Protein AF-A0A2A4PYX4-F1 (afdb_monomer_lite)

Foldseek 3Di:
DDPDLQLAAQVPRHRDPDPQQFAAALVRHTDSHHGCQQHHNNRGPDDD

pLDDT: mean 74.6, std 10.49, range [45.56, 86.5]

Structure (mmCIF, N/CA/C/O backbone):
data_AF-A0A2A4PYX4-F1
#
_entry.id   AF-A0A2A4PYX4-F1
#
loop_
_atom_site.group_PDB
_atom_site.id
_atom_site.type_symbol
_atom_site.label_atom_id
_atom_site.label_alt_id
_atom_site.label_comp_id
_atom_site.label_asym_id
_atom_site.label_entity_id
_atom_site.label_seq_id
_atom_site.pdbx_PDB_ins_code
_atom_site.Cartn_x
_atom_site.Cartn_y
_atom_site.Cartn_z
_atom_site.occupancy
_atom_site.B_iso_or_equiv
_atom_site.auth_seq_id
_atom_site.auth_comp_id
_atom_site.auth_asym_id
_atom_site.auth_atom_id
_atom_site.pdbx_PDB_model_num
ATOM 1 N N . MET A 1 1 ? 20.944 12.572 7.089 1.00 58.00 1 MET A N 1
ATOM 2 C CA . MET A 1 1 ? 19.687 13.310 7.315 1.00 58.00 1 MET A CA 1
ATOM 3 C C . MET A 1 1 ? 18.779 13.022 6.129 1.00 58.00 1 MET A C 1
ATOM 5 O O . MET A 1 1 ? 19.023 13.573 5.068 1.00 58.00 1 MET A O 1
ATOM 9 N N . VAL A 1 2 ? 17.798 12.131 6.261 1.00 45.56 2 VAL A N 1
ATOM 10 C CA . VAL A 1 2 ? 16.566 12.237 5.468 1.00 45.56 2 VAL A CA 1
ATOM 11 C C . VAL A 1 2 ? 15.426 11.684 6.317 1.00 45.56 2 VAL A C 1
ATOM 13 O O . VAL A 1 2 ? 15.257 10.485 6.489 1.00 45.56 2 VAL A O 1
ATOM 16 N N . ALA A 1 3 ? 14.708 12.606 6.951 1.00 54.75 3 ALA A N 1
ATOM 17 C CA . ALA A 1 3 ? 13.380 12.360 7.475 1.00 54.75 3 ALA A CA 1
ATOM 18 C C . ALA A 1 3 ? 12.426 12.594 6.301 1.00 54.75 3 ALA A C 1
ATOM 20 O O . ALA A 1 3 ? 12.070 13.728 5.997 1.00 54.75 3 ALA A O 1
ATOM 21 N N . SER A 1 4 ? 12.107 11.546 5.554 1.00 49.56 4 SER A N 1
ATOM 22 C CA . SER A 1 4 ? 11.058 11.564 4.530 1.00 49.56 4 SER A CA 1
ATOM 23 C C . SER A 1 4 ? 10.567 10.134 4.378 1.00 49.56 4 SER A C 1
ATOM 25 O O . SER A 1 4 ? 10.915 9.444 3.426 1.00 49.56 4 SER A O 1
ATOM 27 N N . GLN A 1 5 ? 9.832 9.662 5.385 1.00 55.34 5 GLN A N 1
ATOM 28 C CA . GLN A 1 5 ? 9.233 8.329 5.403 1.00 55.34 5 GLN A CA 1
ATOM 29 C C . GLN A 1 5 ? 7.999 8.317 4.494 1.00 55.34 5 GLN A C 1
ATOM 31 O O . GLN A 1 5 ? 6.869 8.154 4.938 1.00 55.34 5 GLN A O 1
ATOM 36 N N . SER A 1 6 ? 8.221 8.582 3.208 1.00 64.50 6 SER A N 1
ATOM 37 C CA . SER A 1 6 ? 7.277 8.215 2.165 1.00 64.50 6 SER A CA 1
ATOM 38 C C . SER A 1 6 ? 7.327 6.690 2.094 1.00 64.50 6 SER A C 1
ATOM 40 O O . SER A 1 6 ? 8.403 6.161 1.810 1.00 64.50 6 SER A O 1
ATOM 42 N N . PRO A 1 7 ? 6.237 5.975 2.389 1.00 73.06 7 PRO A N 1
ATOM 43 C CA . PRO A 1 7 ? 6.245 4.525 2.326 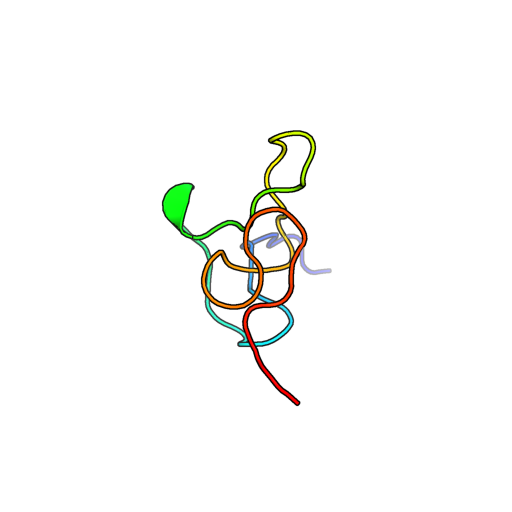1.00 73.06 7 PRO A CA 1
ATOM 44 C C . PRO A 1 7 ? 6.468 4.135 0.869 1.00 73.06 7 PRO A C 1
ATOM 46 O O . PRO A 1 7 ? 5.676 4.474 -0.009 1.00 73.06 7 PRO A O 1
ATOM 49 N N . VAL A 1 8 ? 7.608 3.519 0.584 1.00 82.19 8 VAL A N 1
ATOM 50 C CA . VAL A 1 8 ? 7.972 3.076 -0.760 1.00 82.19 8 VAL A CA 1
ATOM 51 C C . VAL A 1 8 ? 8.208 1.579 -0.720 1.00 82.19 8 VAL A C 1
ATOM 53 O O . VAL A 1 8 ? 8.907 1.071 0.155 1.00 82.19 8 VAL A O 1
ATOM 56 N N . CYS A 1 9 ? 7.624 0.878 -1.684 1.00 84.19 9 CYS A N 1
ATOM 57 C CA . CYS A 1 9 ? 7.792 -0.557 -1.854 1.00 84.19 9 CYS A CA 1
ATOM 58 C C . CYS A 1 9 ? 9.277 -0.894 -2.060 1.00 84.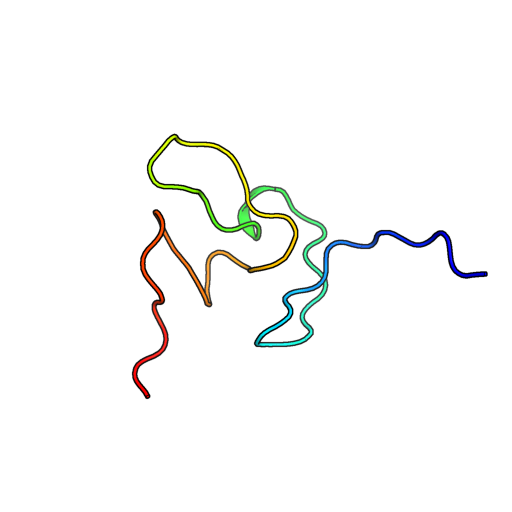19 9 CYS A C 1
ATOM 60 O O . CYS A 1 9 ? 9.860 -0.475 -3.054 1.00 84.19 9 CYS A O 1
ATOM 62 N N . GLN A 1 10 ? 9.893 -1.684 -1.180 1.00 80.25 10 GLN A N 1
ATOM 63 C CA . GLN A 1 10 ? 11.301 -2.089 -1.302 1.00 80.25 10 GLN A CA 1
ATOM 64 C C . GLN A 1 10 ? 11.557 -3.013 -2.504 1.00 80.25 10 GLN A C 1
ATOM 66 O O . GLN A 1 10 ? 12.670 -3.067 -3.015 1.00 80.25 10 GLN A O 1
ATOM 71 N N . SER A 1 11 ? 10.529 -3.713 -2.990 1.00 80.31 11 SER A N 1
ATOM 72 C CA . SER A 1 11 ? 10.646 -4.634 -4.132 1.00 80.31 11 SER A CA 1
ATOM 73 C C . SER A 1 11 ? 10.478 -3.933 -5.488 1.00 80.31 11 SER A C 1
ATOM 75 O O . SER A 1 11 ? 11.112 -4.295 -6.473 1.00 80.31 11 SER A O 1
ATOM 77 N N . CYS A 1 12 ? 9.645 -2.895 -5.533 1.00 84.94 12 CYS A N 1
ATOM 78 C CA . CYS A 1 12 ? 9.179 -2.268 -6.766 1.00 84.94 12 CYS A CA 1
ATOM 79 C C . CYS A 1 12 ? 9.429 -0.754 -6.831 1.00 84.94 12 CYS A C 1
ATOM 81 O O . CYS A 1 12 ? 9.078 -0.111 -7.818 1.00 84.94 12 CYS A O 1
ATOM 83 N N . ALA A 1 13 ? 10.011 -0.177 -5.775 1.00 80.19 13 ALA A N 1
ATOM 84 C CA . ALA A 1 13 ? 10.269 1.251 -5.578 1.00 80.19 13 ALA A CA 1
ATOM 85 C C . ALA A 1 13 ? 9.043 2.164 -5.787 1.00 80.19 13 ALA A C 1
ATOM 87 O O . ALA A 1 13 ? 9.185 3.380 -5.922 1.00 80.19 13 ALA A O 1
ATOM 88 N N . MET A 1 14 ? 7.829 1.599 -5.806 1.00 81.38 14 MET A N 1
ATOM 89 C CA . MET A 1 14 ? 6.609 2.372 -5.998 1.00 81.38 14 MET A CA 1
ATOM 90 C C . MET A 1 14 ? 6.247 3.148 -4.726 1.00 81.38 14 MET A C 1
ATOM 92 O O . MET A 1 14 ? 6.247 2.564 -3.637 1.00 81.38 14 MET A O 1
ATOM 96 N N . PRO A 1 15 ? 5.897 4.442 -4.844 1.00 81.44 15 PRO A N 1
ATOM 97 C CA . PRO A 1 15 ? 5.448 5.245 -3.718 1.00 81.44 15 PRO A CA 1
ATOM 98 C C . PRO A 1 15 ? 4.034 4.846 -3.284 1.00 81.44 15 PRO A C 1
ATOM 100 O O . PRO A 1 15 ? 3.042 5.145 -3.951 1.00 81.44 15 PRO A O 1
ATOM 103 N N . MET A 1 16 ? 3.937 4.213 -2.120 1.00 81.25 16 MET A N 1
ATOM 104 C CA . MET A 1 16 ? 2.687 3.835 -1.47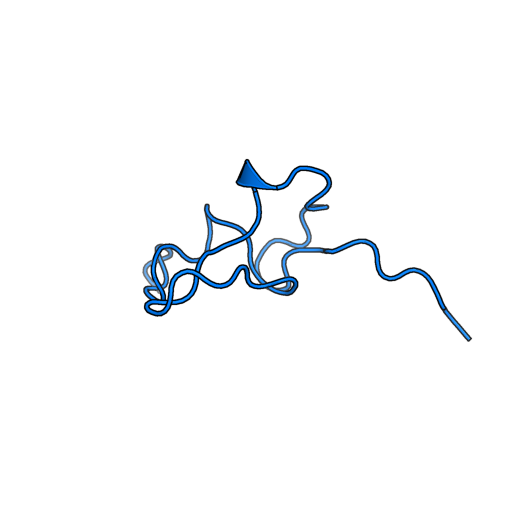2 1.00 81.25 16 MET A CA 1
ATOM 105 C C . MET A 1 16 ? 2.138 5.052 -0.727 1.00 81.25 16 MET A C 1
ATOM 107 O O . MET A 1 16 ? 2.479 5.337 0.412 1.00 81.25 16 MET A O 1
ATOM 111 N N . THR A 1 17 ? 1.294 5.826 -1.399 1.00 78.75 17 THR A N 1
ATOM 112 C CA . THR A 1 17 ? 0.655 7.022 -0.812 1.00 78.75 17 THR A CA 1
ATOM 113 C C . THR A 1 17 ? -0.765 6.761 -0.320 1.00 78.75 17 THR A C 1
ATOM 115 O O . THR A 1 17 ? -1.354 7.615 0.340 1.00 78.75 17 THR A O 1
ATOM 118 N N . LYS A 1 18 ? -1.335 5.593 -0.635 1.00 79.06 18 LYS A N 1
ATOM 119 C CA . LYS A 1 18 ? -2.716 5.227 -0.303 1.00 79.06 18 LYS A CA 1
ATOM 120 C C . LYS A 1 18 ? -2.737 3.987 0.583 1.00 79.06 18 LYS A C 1
ATOM 122 O O . LYS A 1 18 ? -2.037 3.038 0.252 1.00 79.06 18 LYS A O 1
ATOM 127 N N . PRO A 1 19 ? -3.605 3.925 1.608 1.00 74.75 19 PRO A N 1
ATOM 128 C CA . PRO A 1 19 ? -3.715 2.775 2.514 1.00 74.75 19 PRO A CA 1
ATOM 129 C C . PRO A 1 19 ? -4.057 1.448 1.807 1.00 74.75 19 PRO A C 1
ATOM 131 O O . PRO A 1 19 ? -3.750 0.387 2.329 1.00 74.75 19 PRO A O 1
ATOM 134 N N . GLY A 1 20 ? -4.668 1.483 0.615 1.00 77.12 20 GLY A N 1
ATOM 135 C CA . GLY A 1 20 ? -4.951 0.278 -0.184 1.00 77.12 20 GLY A CA 1
ATOM 136 C C . GLY A 1 20 ? -3.744 -0.293 -0.937 1.00 77.12 20 GLY A C 1
ATOM 137 O O . GLY A 1 20 ? -3.824 -1.394 -1.471 1.00 77.12 20 GLY A O 1
ATOM 138 N N . GLU A 1 21 ? -2.637 0.448 -0.982 1.00 81.69 21 GLU A N 1
ATOM 139 C CA . GLU A 1 21 ? -1.391 0.014 -1.615 1.00 81.69 21 GLU A CA 1
ATOM 140 C C . GLU A 1 21 ? -0.467 -0.685 -0.622 1.00 81.69 21 GLU A C 1
ATOM 142 O O . GLU A 1 21 ? 0.459 -1.344 -1.061 1.00 81.69 21 GLU A O 1
ATOM 147 N N . PHE A 1 22 ? -0.705 -0.591 0.688 1.00 83.94 22 PHE A N 1
ATOM 148 C CA . PHE A 1 22 ? 0.137 -1.219 1.707 1.00 83.94 22 PHE A CA 1
ATOM 149 C C . PHE A 1 22 ? -0.240 -2.681 1.885 1.00 83.94 22 PHE A C 1
ATOM 151 O O . PHE A 1 22 ? -1.405 -3.005 2.135 1.00 83.94 22 PHE A O 1
ATOM 158 N N . SER A 1 23 ? 0.749 -3.567 1.791 1.00 81.88 23 SER A N 1
ATOM 159 C CA . SER A 1 23 ? 0.526 -4.985 2.064 1.00 81.88 23 SER A CA 1
ATOM 160 C C . SER A 1 23 ? 0.018 -5.187 3.487 1.00 81.88 23 SER A C 1
ATOM 162 O O . SER A 1 23 ? 0.244 -4.369 4.373 1.00 81.88 23 SER A O 1
ATOM 164 N N . THR A 1 24 ? -0.722 -6.265 3.708 1.00 84.75 24 THR A N 1
ATOM 165 C CA . THR A 1 24 ? -1.268 -6.599 5.025 1.00 84.75 24 THR A CA 1
ATOM 166 C C . THR A 1 24 ? -0.576 -7.849 5.546 1.00 84.75 24 THR A C 1
ATOM 168 O O . THR A 1 24 ? -0.445 -8.830 4.814 1.00 84.75 24 THR A O 1
ATOM 171 N N . TYR A 1 25 ? -0.147 -7.829 6.802 1.00 76.00 25 TYR A N 1
ATOM 172 C CA . TYR A 1 25 ? 0.298 -9.001 7.541 1.00 76.00 25 TYR A CA 1
ATOM 173 C C . TYR A 1 25 ? -0.864 -9.981 7.716 1.00 76.00 25 TYR A C 1
ATOM 175 O O . TYR A 1 25 ? -2.032 -9.587 7.687 1.00 76.00 25 TYR A O 1
ATOM 183 N N . SER A 1 26 ? -0.551 -11.251 7.974 1.00 75.69 26 SER A N 1
ATOM 184 C CA . SER A 1 26 ? -1.565 -12.247 8.356 1.00 75.69 26 SER A CA 1
ATOM 185 C C . SER A 1 26 ? -2.375 -11.841 9.600 1.00 75.69 26 SER A C 1
ATOM 187 O O . SER A 1 26 ? -3.516 -12.267 9.745 1.00 75.69 26 SER A O 1
ATOM 189 N N . ASP A 1 27 ? -1.825 -10.972 10.454 1.00 75.62 27 ASP A N 1
ATOM 190 C CA . ASP A 1 27 ? -2.501 -10.408 11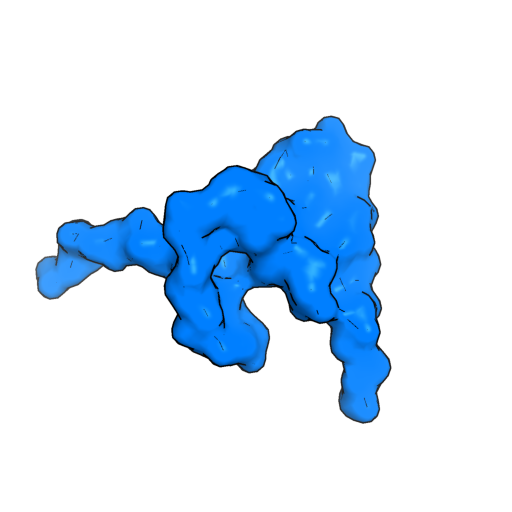.632 1.00 75.62 27 ASP A CA 1
ATOM 191 C C . ASP A 1 27 ? -3.471 -9.249 11.295 1.00 75.62 27 ASP A C 1
ATOM 193 O O . ASP A 1 27 ? -4.251 -8.809 12.131 1.00 75.62 27 ASP A O 1
ATOM 197 N N . GLY A 1 28 ? -3.454 -8.742 10.055 1.00 73.19 28 GLY A N 1
ATOM 198 C CA . GLY A 1 28 ? -4.282 -7.610 9.616 1.00 73.19 28 GLY A CA 1
ATOM 199 C C . GLY A 1 28 ? -3.603 -6.236 9.711 1.00 73.19 28 GLY A C 1
ATOM 200 O O . GLY A 1 28 ? -4.172 -5.244 9.256 1.00 73.19 28 GLY A O 1
ATOM 201 N N . SER A 1 29 ? -2.377 -6.167 10.234 1.00 79.38 29 SER A N 1
ATOM 202 C CA . SER A 1 29 ? -1.553 -4.946 10.258 1.00 79.38 29 SER A CA 1
ATOM 203 C C . SER A 1 29 ? -0.993 -4.603 8.869 1.00 79.38 29 SER A C 1
ATOM 205 O O . SER A 1 29 ? -0.670 -5.510 8.114 1.00 79.38 29 SER A O 1
ATOM 207 N N . GLN A 1 30 ? -0.847 -3.324 8.505 1.00 77.69 30 GLN A N 1
ATOM 208 C CA . GLN A 1 30 ? -0.232 -2.924 7.224 1.00 77.69 30 GLN A CA 1
ATOM 209 C C . GLN A 1 30 ? 1.304 -2.878 7.304 1.00 77.69 30 GLN A C 1
ATOM 211 O O . GLN A 1 30 ? 1.857 -2.457 8.314 1.00 77.69 30 GLN A O 1
ATOM 216 N N . HIS A 1 31 ? 1.975 -3.282 6.228 1.00 74.38 31 HIS A N 1
ATOM 217 C CA . HIS A 1 31 ? 3.423 -3.202 6.027 1.00 74.38 31 HIS A CA 1
ATOM 218 C C . HIS A 1 31 ? 3.760 -1.899 5.295 1.00 74.38 31 HIS A C 1
ATOM 220 O O . HIS A 1 31 ? 3.260 -1.670 4.193 1.00 74.38 31 HIS A O 1
ATOM 226 N N . ASP A 1 32 ? 4.636 -1.068 5.860 1.00 75.56 32 ASP A N 1
ATOM 227 C CA . ASP A 1 32 ? 5.111 0.178 5.236 1.0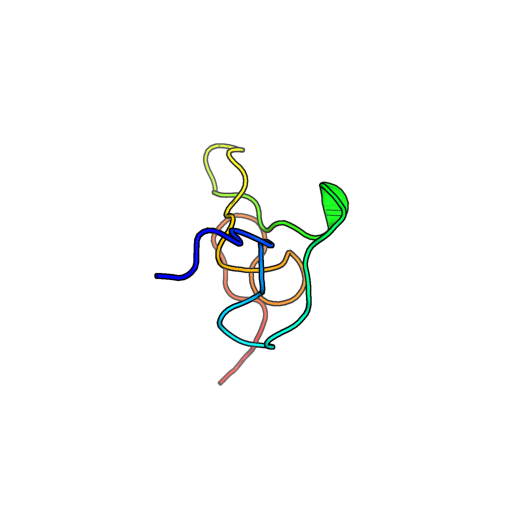0 75.56 32 ASP A CA 1
ATOM 228 C C . ASP A 1 32 ? 6.262 -0.020 4.236 1.00 75.56 32 ASP A C 1
ATOM 230 O O . ASP A 1 32 ? 6.638 0.909 3.520 1.00 75.56 32 ASP A O 1
ATOM 234 N N . GLU A 1 33 ? 6.762 -1.250 4.133 1.00 78.50 33 GLU A N 1
ATOM 235 C CA . GLU A 1 33 ? 7.921 -1.611 3.314 1.00 78.50 33 GLU A CA 1
ATOM 236 C C . GLU A 1 33 ? 7.538 -2.295 1.994 1.00 78.50 33 GLU A C 1
ATOM 238 O O . GLU A 1 33 ? 8.317 -2.283 1.041 1.00 78.50 33 GLU A O 1
ATOM 243 N N . TYR A 1 34 ? 6.340 -2.881 1.903 1.00 82.31 34 TYR A N 1
ATOM 244 C CA . TYR A 1 34 ? 5.910 -3.678 0.750 1.00 82.31 34 TYR A CA 1
ATOM 245 C C . TYR A 1 34 ? 4.472 -3.360 0.356 1.00 82.31 34 TYR A C 1
ATOM 247 O O . TYR A 1 34 ? 3.599 -3.226 1.218 1.00 82.31 34 TYR A O 1
ATOM 255 N N . CYS A 1 35 ? 4.212 -3.286 -0.951 1.00 86.50 35 CYS A N 1
ATOM 256 C CA . CYS A 1 35 ? 2.879 -2.988 -1.461 1.00 86.50 35 CYS A CA 1
ATOM 257 C C . CYS A 1 35 ? 1.999 -4.238 -1.596 1.00 86.50 35 CYS A C 1
ATOM 259 O O . CYS A 1 35 ? 2.520 -5.346 -1.716 1.00 86.50 35 CYS A O 1
ATOM 261 N N . THR A 1 36 ? 0.671 -4.064 -1.646 1.00 84.00 36 THR A N 1
ATOM 262 C CA . THR A 1 36 ? -0.310 -5.157 -1.825 1.00 84.00 36 THR A CA 1
ATOM 263 C C . THR A 1 36 ? -0.107 -5.958 -3.109 1.00 84.00 36 THR A C 1
ATOM 265 O O . THR A 1 36 ? -0.555 -7.100 -3.191 1.00 84.00 36 THR A O 1
ATOM 268 N N . TYR A 1 37 ? 0.554 -5.365 -4.108 1.00 80.94 37 TYR A N 1
ATOM 269 C CA . TYR A 1 37 ? 0.872 -6.008 -5.382 1.00 80.94 37 TYR A CA 1
ATOM 270 C C . TYR A 1 37 ? 2.077 -6.948 -5.293 1.00 80.94 37 TYR A C 1
ATOM 272 O O . TYR A 1 37 ? 2.128 -7.926 -6.036 1.00 80.94 37 TYR A O 1
ATOM 280 N N . CYS A 1 38 ? 3.038 -6.659 -4.409 1.00 84.25 38 CYS A N 1
ATOM 281 C CA . CYS A 1 38 ? 4.207 -7.510 -4.166 1.00 84.25 38 CYS A CA 1
ATOM 282 C C . CYS A 1 38 ? 3.961 -8.515 -3.037 1.00 84.25 38 CYS A C 1
ATOM 284 O O . CYS A 1 38 ? 4.468 -9.631 -3.093 1.00 84.25 38 CYS A O 1
ATOM 286 N N . MET A 1 39 ? 3.194 -8.125 -2.016 1.00 80.88 39 MET A N 1
ATOM 287 C CA . MET A 1 39 ? 2.853 -8.965 -0.871 1.00 80.88 39 MET A CA 1
ATOM 288 C C . MET A 1 39 ? 1.389 -8.788 -0.488 1.00 80.88 39 MET A C 1
ATOM 290 O O . MET A 1 39 ? 0.926 -7.675 -0.264 1.00 80.88 39 MET A O 1
ATOM 294 N N . GLN A 1 40 ? 0.658 -9.882 -0.310 1.00 80.25 40 GLN A N 1
ATOM 295 C CA . GLN A 1 40 ? -0.720 -9.848 0.161 1.00 80.25 40 GLN A CA 1
ATOM 296 C C . GLN A 1 40 ? -0.929 -10.898 1.253 1.00 80.25 40 GLN A C 1
ATOM 298 O O . GLN A 1 40 ? -0.602 -12.064 1.073 1.00 80.25 40 GLN A O 1
ATOM 303 N N . LYS A 1 41 ? -1.488 -10.485 2.400 1.00 74.12 41 LYS A N 1
ATOM 304 C CA . LYS A 1 41 ? -1.769 -11.357 3.561 1.00 74.12 41 LYS A CA 1
ATOM 305 C C . LYS A 1 41 ? -0.545 -12.102 4.126 1.00 74.12 41 LYS A C 1
ATOM 307 O O . LYS A 1 41 ? -0.691 -13.141 4.766 1.00 74.12 41 LYS A O 1
ATOM 312 N N . GLY A 1 42 ? 0.652 -11.548 3.948 1.00 71.81 42 GLY A N 1
ATOM 313 C CA . GLY A 1 42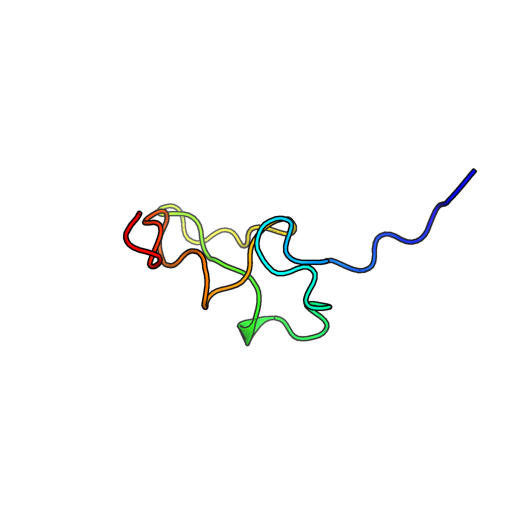 ? 1.910 -12.182 4.354 1.00 71.81 42 GLY A CA 1
ATOM 314 C C . GLY A 1 42 ? 2.469 -13.189 3.345 1.00 71.81 42 GLY A C 1
ATOM 315 O O . GLY A 1 42 ? 3.451 -13.853 3.655 1.00 71.81 42 GLY A O 1
ATOM 316 N N . GLU A 1 43 ? 1.888 -13.282 2.148 1.00 75.69 43 GLU A N 1
ATOM 317 C CA . GLU A 1 43 ? 2.384 -14.116 1.053 1.00 75.69 43 GLU A CA 1
ATOM 318 C C . GLU A 1 43 ? 2.910 -13.223 -0.080 1.00 75.69 43 GLU A C 1
ATOM 320 O O . GLU A 1 43 ? 2.275 -12.229 -0.448 1.00 75.69 43 GLU A O 1
ATOM 325 N N . PHE A 1 44 ? 4.098 -13.535 -0.601 1.00 77.31 44 PHE A N 1
ATOM 326 C CA . PHE A 1 44 ? 4.694 -12.793 -1.711 1.00 77.31 44 PHE A CA 1
ATOM 327 C C . PHE A 1 44 ? 3.996 -13.217 -3.006 1.00 77.31 44 PHE A C 1
ATOM 329 O O . PHE A 1 44 ? 3.985 -14.393 -3.356 1.00 77.31 44 PHE A O 1
ATOM 336 N N . THR A 1 45 ? 3.380 -12.270 -3.709 1.00 71.44 45 THR A N 1
ATOM 337 C CA . THR A 1 45 ? 2.638 -12.541 -4.950 1.00 71.44 45 THR A CA 1
ATOM 338 C C . THR A 1 45 ? 3.539 -12.593 -6.180 1.00 71.44 45 THR A C 1
ATOM 340 O O . THR A 1 45 ? 3.074 -13.001 -7.243 1.00 71.44 45 THR A O 1
ATOM 343 N N . ALA A 1 46 ? 4.815 -12.209 -6.064 1.00 64.81 46 ALA A N 1
ATOM 344 C CA . ALA A 1 46 ? 5.785 -12.404 -7.136 1.00 64.81 46 ALA A CA 1
ATOM 345 C C . ALA A 1 46 ? 6.347 -13.841 -7.092 1.00 64.81 46 ALA A C 1
ATOM 347 O O . ALA A 1 46 ? 6.974 -14.200 -6.091 1.00 64.81 46 ALA A O 1
ATOM 348 N N . PRO A 1 47 ? 6.132 -14.666 -8.136 1.00 54.22 47 PRO A N 1
ATOM 349 C CA . PRO A 1 47 ? 6.941 -15.858 -8.351 1.00 54.22 47 PRO A CA 1
ATOM 350 C C . PRO A 1 47 ? 8.357 -15.424 -8.770 1.00 54.22 47 PRO A C 1
ATOM 352 O O . PRO A 1 47 ? 8.497 -14.404 -9.444 1.00 54.22 47 PRO A O 1
ATOM 355 N N . ASP A 1 48 ? 9.359 -16.181 -8.321 1.00 47.19 48 ASP A N 1
ATOM 356 C CA . ASP A 1 48 ? 10.801 -16.027 -8.602 1.00 47.19 48 ASP A CA 1
ATOM 357 C C . ASP A 1 48 ? 11.139 -15.586 -10.044 1.00 47.19 48 ASP A C 1
ATOM 359 O O . ASP A 1 48 ? 10.551 -16.155 -10.999 1.00 47.19 48 ASP A O 1
#

Sequence (48 aa):
MVASQSPVCQSCAMPMTKPGEFSTYSDGSQHDEYCTYCMQKGEFTAPD

Secondary structure (DSSP, 8-state):
-------B-TTT--B--SGGGEEE-TTSPEEEEEETTTEETTEE-S--

Radius of gyration: 10.81 Å; chains: 1; bounding box: 25×29×20 Å